Protein AF-E0YTD6-F1 (afdb_monomer)

Structure (mmCIF, N/CA/C/O backbone):
data_AF-E0YTD6-F1
#
_entry.id   AF-E0YTD6-F1
#
loop_
_atom_site.group_PDB
_atom_site.id
_atom_site.type_symbol
_atom_site.label_atom_id
_atom_site.label_alt_id
_atom_site.label_comp_id
_atom_site.label_asym_id
_atom_site.label_entity_id
_atom_site.label_seq_id
_atom_site.pdbx_PDB_ins_code
_atom_site.Cartn_x
_atom_site.Cartn_y
_atom_site.Cartn_z
_atom_site.occupancy
_atom_site.B_iso_or_equiv
_atom_site.auth_seq_id
_atom_site.auth_comp_id
_atom_site.auth_asym_id
_atom_site.auth_atom_id
_atom_site.pdbx_PDB_model_num
ATOM 1 N N . HIS A 1 1 ? 9.928 9.972 -13.194 1.00 96.00 1 HIS A N 1
ATOM 2 C CA . HIS A 1 1 ? 11.045 9.005 -13.254 1.00 96.00 1 HIS A CA 1
ATOM 3 C C . HIS A 1 1 ? 10.583 7.553 -13.222 1.00 96.00 1 HIS A C 1
ATOM 5 O O . HIS A 1 1 ? 11.269 6.735 -13.810 1.00 96.00 1 HIS A O 1
ATOM 11 N N .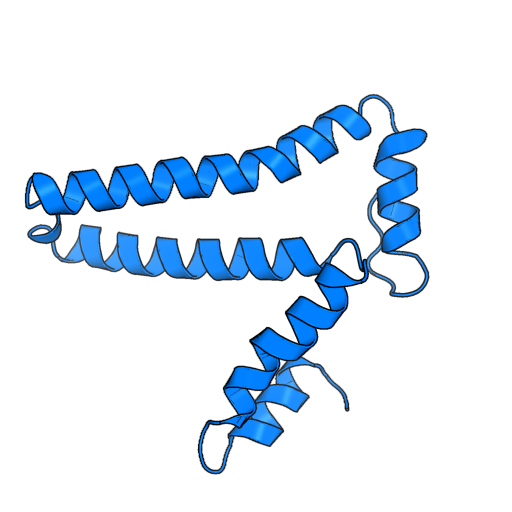 TYR A 1 2 ? 9.470 7.223 -12.555 1.00 98.44 2 TYR A N 1
ATOM 12 C CA . TYR A 1 2 ? 8.840 5.906 -12.689 1.00 98.44 2 TYR A CA 1
ATOM 13 C C . TYR A 1 2 ? 8.044 5.813 -14.000 1.00 98.44 2 TYR A C 1
ATOM 15 O O . TYR A 1 2 ? 7.473 6.824 -14.419 1.00 98.44 2 TYR A O 1
ATOM 23 N N . THR A 1 3 ? 7.981 4.617 -14.589 1.00 98.44 3 THR A N 1
ATOM 24 C CA . THR A 1 3 ? 7.181 4.305 -15.782 1.00 98.44 3 THR A CA 1
ATOM 25 C C . THR A 1 3 ? 6.315 3.073 -15.510 1.00 98.44 3 THR A C 1
ATOM 27 O O . THR A 1 3 ? 6.839 2.019 -15.162 1.00 98.44 3 THR A O 1
ATOM 30 N N . ALA A 1 4 ? 4.997 3.199 -15.687 1.00 98.00 4 ALA A N 1
ATOM 31 C CA . ALA A 1 4 ? 4.013 2.143 -15.429 1.00 98.00 4 ALA A CA 1
ATOM 32 C C . ALA A 1 4 ? 3.805 1.233 -16.656 1.00 98.00 4 ALA A C 1
ATOM 34 O O . ALA A 1 4 ? 2.714 1.156 -17.210 1.00 98.00 4 ALA A O 1
ATOM 35 N N . ASP A 1 5 ? 4.873 0.571 -17.090 1.00 98.25 5 ASP A N 1
ATOM 36 C CA . ASP A 1 5 ? 4.856 -0.436 -18.155 1.00 98.25 5 ASP A CA 1
ATOM 37 C C . ASP A 1 5 ? 5.620 -1.668 -17.666 1.00 98.25 5 ASP A C 1
ATOM 39 O O . ASP A 1 5 ? 6.690 -1.524 -17.078 1.00 98.25 5 ASP A O 1
ATOM 43 N N . THR A 1 6 ? 5.104 -2.878 -17.877 1.00 97.62 6 THR A N 1
ATOM 44 C CA . THR A 1 6 ? 5.696 -4.105 -17.308 1.00 97.62 6 THR A CA 1
ATOM 45 C C . THR A 1 6 ? 7.127 -4.364 -17.787 1.00 97.62 6 THR A C 1
ATOM 47 O O . THR A 1 6 ? 7.924 -4.926 -17.032 1.00 97.62 6 THR A O 1
ATOM 50 N N . SER A 1 7 ? 7.489 -3.911 -18.992 1.00 98.31 7 SER A N 1
ATOM 51 C CA . SER A 1 7 ? 8.846 -4.033 -19.539 1.00 98.31 7 SER A CA 1
ATOM 52 C C . SER A 1 7 ? 9.823 -2.994 -18.971 1.00 98.31 7 SER A C 1
ATOM 54 O O . SER A 1 7 ? 11.038 -3.205 -18.998 1.00 98.31 7 SER A O 1
ATOM 56 N N . MET A 1 8 ? 9.310 -1.889 -18.415 1.00 98.38 8 MET A N 1
ATOM 57 C CA . MET A 1 8 ? 10.112 -0.750 -17.949 1.00 98.38 8 MET A CA 1
ATOM 58 C C . MET A 1 8 ? 9.981 -0.443 -16.452 1.00 98.38 8 MET A C 1
ATOM 60 O O . MET A 1 8 ? 10.798 0.303 -15.917 1.00 98.38 8 MET A O 1
ATOM 64 N N . ALA A 1 9 ? 8.997 -0.988 -15.740 1.00 98.50 9 ALA A N 1
ATOM 65 C CA . ALA A 1 9 ? 8.716 -0.630 -14.351 1.00 98.50 9 ALA A CA 1
ATOM 66 C C . ALA A 1 9 ? 9.932 -0.878 -13.451 1.00 98.50 9 ALA A C 1
ATOM 68 O O . ALA A 1 9 ? 10.416 0.044 -12.786 1.00 98.50 9 ALA A O 1
ATOM 69 N N . PHE A 1 10 ? 10.502 -2.083 -13.516 1.00 98.44 10 PHE A N 1
ATOM 70 C CA . PHE A 1 10 ? 11.681 -2.447 -12.734 1.00 98.44 10 PHE A CA 1
ATOM 71 C C . PHE A 1 10 ? 12.915 -1.604 -13.101 1.00 98.44 10 PHE A C 1
ATOM 73 O O . PHE A 1 10 ? 13.607 -1.084 -12.220 1.00 98.44 10 PHE A O 1
ATOM 80 N N . SER A 1 1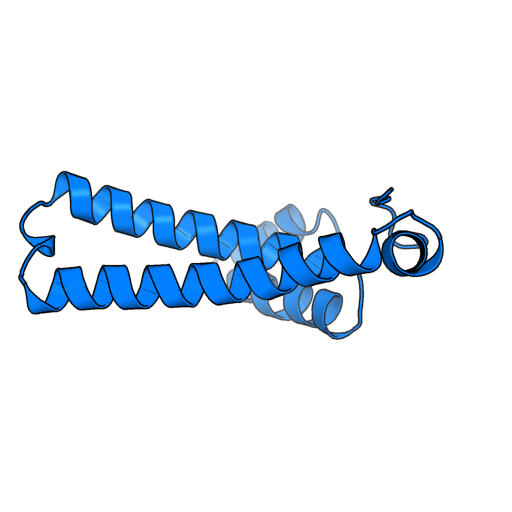1 ? 13.181 -1.417 -14.399 1.00 98.56 11 SER A N 1
ATOM 81 C CA . SER A 1 11 ? 14.331 -0.632 -14.866 1.00 98.56 11 SER A CA 1
ATOM 82 C C . SER A 1 11 ? 14.183 0.859 -14.547 1.00 98.56 11 SER A C 1
ATOM 84 O O . SER A 1 11 ? 15.171 1.496 -14.189 1.00 98.56 11 SER A O 1
ATOM 86 N N . SER A 1 12 ? 12.965 1.406 -14.559 1.00 98.69 12 SER A N 1
ATOM 87 C CA . SER A 1 12 ? 12.693 2.796 -14.174 1.00 98.69 12 SER 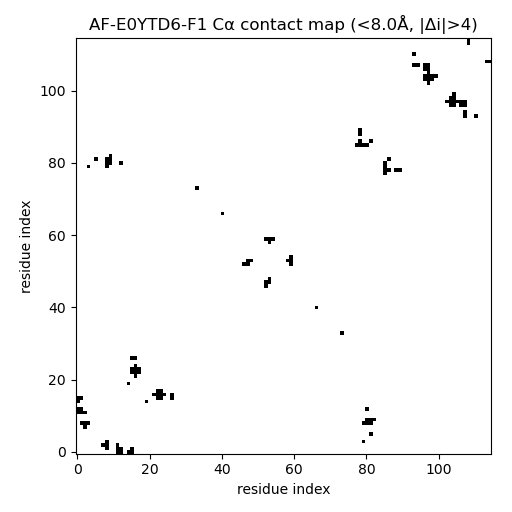A CA 1
ATOM 88 C C . SER A 1 12 ? 12.958 3.050 -12.684 1.00 98.69 12 SER A C 1
ATOM 90 O O . SER A 1 12 ? 13.517 4.088 -12.323 1.00 98.69 12 SER A O 1
ATOM 92 N N . VAL A 1 13 ? 12.662 2.080 -11.805 1.00 98.62 13 VAL A N 1
ATOM 93 C CA . VAL A 1 13 ? 13.039 2.146 -10.381 1.00 98.62 13 VAL A CA 1
ATOM 94 C C . VAL A 1 13 ? 14.555 2.040 -10.203 1.00 98.62 13 VAL A C 1
ATOM 96 O O . VAL A 1 13 ? 15.125 2.751 -9.373 1.00 98.62 13 VAL A O 1
ATOM 99 N N . ALA A 1 14 ? 15.232 1.201 -10.993 1.00 98.50 14 ALA A N 1
ATOM 100 C CA . ALA A 1 14 ? 16.694 1.136 -10.985 1.00 98.50 14 ALA A CA 1
ATOM 101 C C . ALA A 1 14 ? 17.328 2.464 -11.441 1.00 98.50 14 ALA A C 1
ATOM 103 O O . ALA A 1 14 ? 18.252 2.940 -10.783 1.00 98.50 14 ALA A O 1
ATOM 104 N N . HIS A 1 15 ? 16.783 3.090 -12.487 1.00 98.62 15 HIS A N 1
ATOM 105 C CA . HIS A 1 15 ? 17.186 4.412 -12.971 1.00 98.62 15 HIS A CA 1
ATOM 106 C C . HIS A 1 15 ? 16.990 5.498 -11.900 1.00 98.62 15 HIS A C 1
ATOM 108 O O . HIS A 1 15 ? 17.897 6.292 -11.664 1.00 98.62 15 HIS A O 1
ATOM 114 N N . ILE A 1 16 ? 15.863 5.499 -11.167 1.00 98.75 16 ILE A N 1
ATOM 115 C CA . ILE A 1 16 ? 15.672 6.401 -10.012 1.00 98.75 16 ILE A CA 1
ATOM 116 C C . ILE A 1 16 ? 16.820 6.252 -9.010 1.00 98.75 16 ILE A C 1
ATOM 118 O O . ILE A 1 16 ? 17.363 7.244 -8.540 1.00 98.75 16 ILE A O 1
ATOM 122 N N . CYS A 1 17 ? 17.196 5.025 -8.664 1.00 98.62 17 CYS A N 1
ATOM 123 C CA . CYS A 1 17 ? 18.228 4.804 -7.656 1.00 98.62 17 CYS A CA 1
ATOM 124 C C . CYS A 1 17 ? 19.647 5.124 -8.147 1.00 98.62 17 CYS A C 1
ATOM 126 O O . CYS A 1 17 ? 20.495 5.447 -7.320 1.00 98.62 17 CYS A O 1
ATOM 128 N N . ARG A 1 18 ? 19.930 4.986 -9.445 1.00 98.50 18 ARG A N 1
ATOM 129 C CA . ARG A 1 18 ? 21.300 5.045 -9.982 1.00 98.50 18 ARG A CA 1
ATOM 130 C C . ARG A 1 18 ? 21.638 6.368 -10.654 1.00 98.50 18 ARG A C 1
ATOM 132 O O . ARG A 1 18 ? 22.740 6.866 -10.457 1.00 98.50 18 ARG A O 1
ATOM 139 N N . ASP A 1 19 ? 20.686 6.938 -11.384 1.00 98.31 19 ASP A N 1
ATOM 140 C CA . ASP A 1 19 ? 20.965 8.003 -12.353 1.00 98.31 19 ASP A CA 1
ATOM 141 C C . ASP A 1 19 ? 20.252 9.320 -12.008 1.00 98.31 19 ASP A C 1
ATOM 143 O O . ASP A 1 19 ? 20.594 10.381 -12.527 1.00 98.31 19 ASP A O 1
ATOM 147 N N . VAL A 1 20 ? 19.270 9.288 -11.100 1.00 98.56 20 VAL A N 1
ATOM 148 C CA . VAL A 1 20 ? 18.586 10.493 -10.613 1.00 98.56 20 VAL A CA 1
ATOM 149 C C . VAL A 1 20 ? 19.303 11.039 -9.381 1.00 98.56 20 VAL A C 1
ATOM 151 O O . VAL A 1 20 ? 19.514 10.327 -8.397 1.00 98.56 20 VAL A O 1
ATOM 154 N N . ASN A 1 21 ? 19.615 12.337 -9.395 1.00 98.56 21 ASN A N 1
ATOM 155 C CA . ASN A 1 21 ? 20.225 13.038 -8.263 1.00 98.56 21 ASN A CA 1
ATOM 156 C C . ASN A 1 21 ? 19.419 12.816 -6.972 1.00 98.56 21 ASN A C 1
ATOM 158 O O . ASN A 1 21 ? 18.234 13.143 -6.908 1.00 98.56 21 ASN A O 1
ATOM 162 N N . ASN A 1 22 ? 20.063 12.264 -5.937 1.00 98.50 22 ASN A N 1
ATOM 163 C CA . ASN A 1 22 ? 19.441 11.871 -4.661 1.00 98.50 22 ASN A CA 1
ATOM 164 C C . ASN A 1 22 ? 18.265 10.878 -4.780 1.00 98.50 22 ASN A C 1
ATOM 166 O O . ASN A 1 22 ? 17.535 10.664 -3.809 1.00 98.50 22 ASN A O 1
ATOM 170 N N . GLY A 1 23 ? 18.074 10.235 -5.932 1.00 98.75 23 GLY A N 1
ATOM 171 C CA . GLY A 1 23 ? 16.946 9.336 -6.149 1.00 98.75 23 GLY A CA 1
ATOM 172 C C . GLY A 1 23 ? 17.015 8.075 -5.285 1.00 98.75 23 GLY A C 1
ATOM 173 O O . GLY A 1 23 ? 15.986 7.637 -4.771 1.00 98.75 23 GLY A O 1
ATOM 174 N N . TRP A 1 24 ? 18.217 7.553 -5.001 1.00 98.44 24 TRP A N 1
ATOM 175 C CA . TRP A 1 24 ? 18.402 6.468 -4.026 1.00 98.44 24 TRP A CA 1
ATOM 176 C C . TRP A 1 24 ? 17.910 6.861 -2.628 1.00 98.44 24 TRP A C 1
ATOM 178 O O . TRP A 1 24 ? 17.262 6.057 -1.957 1.00 98.44 24 TRP A O 1
ATOM 188 N N . LEU A 1 25 ? 18.194 8.090 -2.188 1.00 98.62 25 LEU A N 1
ATOM 189 C CA . LEU A 1 25 ? 17.812 8.574 -0.867 1.00 98.62 25 LEU A CA 1
ATOM 190 C C . LEU A 1 25 ? 16.292 8.689 -0.788 1.00 98.62 25 LEU A C 1
ATOM 192 O O . LEU A 1 25 ? 15.686 8.126 0.121 1.00 98.62 25 LEU A O 1
ATOM 196 N N . LEU A 1 26 ? 15.670 9.333 -1.780 1.00 98.69 26 LEU A N 1
ATOM 197 C CA . LEU A 1 26 ? 14.214 9.472 -1.850 1.00 98.69 26 LEU A CA 1
ATOM 198 C C . LEU A 1 26 ? 13.508 8.114 -1.918 1.00 98.69 26 LEU A C 1
ATOM 200 O O . LEU A 1 26 ? 12.535 7.894 -1.197 1.00 98.69 26 LEU A O 1
ATOM 204 N N . ARG A 1 27 ? 14.017 7.173 -2.722 1.00 98.50 27 ARG A N 1
ATOM 205 C CA . ARG A 1 27 ? 13.449 5.822 -2.824 1.00 98.50 27 ARG A CA 1
ATOM 206 C C . ARG A 1 27 ? 13.540 5.074 -1.497 1.00 98.50 27 ARG A C 1
ATOM 208 O O . ARG A 1 27 ? 12.570 4.431 -1.098 1.00 98.50 27 ARG A O 1
ATOM 215 N N . ASN A 1 28 ? 14.681 5.136 -0.810 1.00 98.56 28 ASN A N 1
ATOM 216 C CA . ASN A 1 28 ? 14.845 4.468 0.483 1.00 98.56 28 ASN A CA 1
ATOM 217 C C . ASN A 1 28 ? 14.014 5.134 1.583 1.00 98.56 28 ASN A C 1
ATOM 219 O O . ASN A 1 28 ? 13.421 4.419 2.389 1.00 98.56 28 ASN A O 1
ATOM 223 N N . LEU A 1 29 ? 13.915 6.465 1.598 1.00 98.75 29 LEU A N 1
ATOM 224 C CA . LEU A 1 29 ? 13.033 7.189 2.514 1.00 98.75 29 LEU A CA 1
ATOM 225 C C . LEU A 1 29 ? 11.569 6.809 2.294 1.00 98.75 29 LEU A C 1
ATOM 227 O O . LEU A 1 29 ? 10.874 6.529 3.261 1.00 98.75 29 LEU A O 1
ATOM 231 N N . HIS A 1 30 ? 11.108 6.734 1.045 1.00 98.69 30 HIS A N 1
ATOM 232 C CA . HIS A 1 30 ? 9.736 6.336 0.737 1.00 98.69 30 HIS A CA 1
ATOM 233 C C . HIS A 1 30 ? 9.448 4.890 1.177 1.00 98.69 30 HIS A C 1
ATOM 235 O O . HIS A 1 30 ? 8.460 4.635 1.863 1.00 98.69 30 HIS A O 1
ATOM 241 N N . ALA A 1 31 ? 10.345 3.951 0.850 1.00 98.31 31 ALA A N 1
ATOM 242 C CA . ALA A 1 31 ? 10.181 2.541 1.204 1.00 98.31 31 ALA A CA 1
ATOM 243 C C . ALA A 1 31 ? 10.207 2.303 2.726 1.00 98.31 31 ALA A C 1
ATOM 245 O O . ALA A 1 31 ? 9.323 1.640 3.262 1.00 98.31 31 ALA A O 1
ATOM 246 N N . ASN A 1 32 ? 11.184 2.869 3.443 1.00 98.62 32 ASN A N 1
ATOM 247 C CA . ASN A 1 32 ? 11.252 2.738 4.904 1.00 98.62 32 ASN A CA 1
ATOM 248 C C . ASN A 1 32 ? 10.173 3.572 5.608 1.00 98.62 32 ASN A C 1
ATOM 250 O O . ASN A 1 32 ? 9.679 3.179 6.664 1.00 98.62 32 ASN A O 1
ATOM 254 N N . GLY A 1 33 ? 9.772 4.695 5.008 1.00 98.75 33 GLY A N 1
ATOM 255 C CA . GLY A 1 33 ? 8.685 5.543 5.482 1.00 98.75 33 GLY A CA 1
ATOM 256 C C . GLY A 1 33 ? 7.355 4.798 5.536 1.00 98.75 33 GLY A C 1
ATOM 257 O O . GLY A 1 33 ? 6.624 4.962 6.507 1.00 98.75 33 GLY A O 1
ATOM 258 N N . ALA A 1 34 ? 7.077 3.913 4.572 1.00 98.44 34 ALA A N 1
ATOM 259 C CA . ALA A 1 34 ? 5.897 3.050 4.615 1.00 98.44 34 ALA A CA 1
ATOM 260 C C . ALA A 1 34 ? 5.901 2.128 5.852 1.00 98.44 34 ALA A C 1
ATOM 262 O O . ALA A 1 34 ? 4.911 2.073 6.579 1.00 98.44 34 ALA A O 1
ATOM 263 N N . SER A 1 35 ? 7.023 1.466 6.157 1.00 98.19 35 SER A N 1
ATOM 264 C CA . SER A 1 35 ? 7.149 0.635 7.367 1.00 98.19 35 SER A CA 1
ATOM 265 C C . SER A 1 35 ? 7.000 1.456 8.650 1.00 98.19 35 SER A C 1
ATOM 267 O O . SER A 1 35 ? 6.288 1.051 9.569 1.00 98.19 35 SER A O 1
ATOM 269 N N . PHE A 1 36 ? 7.629 2.634 8.707 1.00 98.62 36 PHE A N 1
ATOM 270 C CA . PHE A 1 36 ? 7.491 3.548 9.841 1.00 98.62 36 PHE A CA 1
ATOM 271 C C . PHE A 1 36 ? 6.037 3.999 10.037 1.00 98.62 36 PHE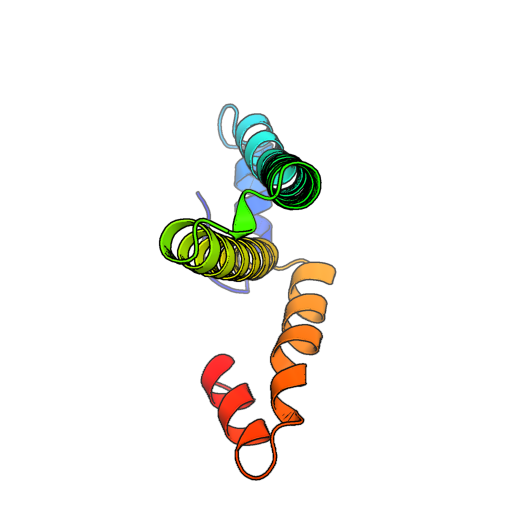 A C 1
ATOM 273 O O . PHE A 1 36 ? 5.554 4.054 11.167 1.00 98.62 36 PHE A O 1
ATOM 280 N N . PHE A 1 37 ? 5.306 4.232 8.947 1.00 98.44 37 PHE A N 1
ATOM 281 C CA . PHE A 1 37 ? 3.890 4.582 8.989 1.00 98.44 37 PHE A CA 1
ATOM 282 C C . PHE A 1 37 ? 3.048 3.495 9.675 1.00 98.44 37 PHE A C 1
ATOM 284 O O . PHE A 1 37 ? 2.226 3.807 10.538 1.00 98.44 37 PHE A O 1
ATOM 291 N N . PHE A 1 38 ? 3.293 2.215 9.368 1.00 98.62 38 PHE A N 1
ATOM 292 C CA . PHE A 1 38 ? 2.622 1.102 10.052 1.00 98.62 38 PHE A CA 1
ATOM 293 C C . PHE A 1 38 ? 3.008 0.990 11.526 1.00 98.62 38 PHE A C 1
ATOM 295 O O . PHE A 1 38 ? 2.131 0.749 12.354 1.00 98.62 38 PHE A O 1
ATOM 302 N N . ILE A 1 39 ? 4.276 1.225 11.883 1.00 98.75 39 ILE A N 1
ATOM 303 C CA . ILE A 1 39 ? 4.693 1.289 13.294 1.00 98.75 39 ILE A CA 1
ATOM 304 C C . ILE A 1 39 ? 3.878 2.361 14.031 1.00 98.75 39 ILE A C 1
ATOM 306 O O . ILE A 1 39 ? 3.295 2.083 15.081 1.00 98.75 39 ILE A O 1
ATOM 310 N N . CYS A 1 40 ? 3.777 3.566 13.465 1.00 98.88 40 CYS A N 1
ATOM 311 C CA . CYS A 1 40 ? 2.982 4.648 14.041 1.00 98.88 40 CYS A CA 1
ATOM 312 C C . CYS A 1 40 ? 1.501 4.277 14.170 1.00 98.88 40 CYS A C 1
ATOM 314 O O . CYS A 1 40 ? 0.911 4.521 15.222 1.00 98.88 40 CYS A O 1
ATOM 316 N N . ILE A 1 41 ? 0.905 3.669 13.141 1.00 98.69 41 ILE A N 1
ATOM 317 C CA . ILE A 1 41 ? -0.494 3.230 13.173 1.00 98.69 41 ILE A CA 1
ATOM 318 C C . ILE A 1 41 ? -0.727 2.187 14.264 1.00 98.69 41 ILE A C 1
ATOM 320 O O . ILE A 1 41 ? -1.671 2.327 15.040 1.00 98.69 41 ILE A O 1
ATOM 324 N N . TYR A 1 42 ? 0.116 1.161 14.368 1.00 98.75 42 TYR A N 1
ATOM 325 C CA . TYR A 1 42 ? -0.086 0.107 15.361 1.00 98.75 42 TYR A CA 1
ATOM 326 C C . TYR A 1 42 ? 0.064 0.635 16.787 1.00 98.75 42 TYR A C 1
ATOM 328 O O . TYR A 1 42 ? -0.755 0.307 17.648 1.00 98.75 42 TYR A O 1
ATOM 336 N N . LEU A 1 43 ? 1.030 1.526 17.029 1.00 98.81 43 LEU A N 1
ATOM 337 C CA . LEU A 1 43 ? 1.142 2.232 18.308 1.00 98.81 43 LEU A CA 1
ATOM 338 C C . LEU A 1 43 ? -0.075 3.132 18.571 1.00 98.81 43 LEU A C 1
ATOM 340 O O . LEU A 1 43 ? -0.584 3.165 19.692 1.00 98.81 43 LEU A O 1
ATOM 344 N N . HIS A 1 44 ? -0.578 3.830 17.552 1.00 98.75 44 HIS A N 1
ATOM 345 C CA . HIS A 1 44 ? -1.757 4.688 17.663 1.00 98.75 44 HIS A CA 1
ATOM 346 C C . HIS A 1 44 ? -3.019 3.893 18.036 1.00 98.75 44 HIS A C 1
ATOM 348 O O . HIS A 1 44 ? -3.743 4.288 18.954 1.00 98.75 44 HIS A O 1
ATOM 354 N N . ILE A 1 45 ? -3.250 2.754 17.376 1.00 98.81 45 ILE A N 1
ATOM 355 C CA . ILE A 1 45 ? -4.357 1.833 17.670 1.00 98.81 45 ILE A CA 1
ATOM 356 C C . ILE A 1 45 ? -4.188 1.240 19.073 1.00 98.81 45 ILE A C 1
ATOM 358 O O . ILE A 1 45 ? -5.131 1.268 19.864 1.00 98.81 45 ILE A O 1
ATOM 362 N N . GLY A 1 46 ? -2.984 0.766 19.417 1.00 98.75 46 GLY A N 1
ATOM 363 C CA . GLY A 1 46 ? -2.665 0.218 20.738 1.00 98.75 46 GLY A CA 1
ATOM 364 C C . GLY A 1 46 ? -2.945 1.210 21.867 1.00 98.75 46 GLY A C 1
ATOM 365 O O . GLY A 1 46 ? -3.631 0.871 22.832 1.00 98.75 46 GLY A O 1
ATOM 366 N N . ARG A 1 47 ? -2.518 2.469 21.705 1.00 98.81 47 ARG A N 1
ATOM 367 C CA . ARG A 1 47 ? -2.859 3.569 22.619 1.00 98.81 47 ARG A CA 1
ATOM 368 C C . ARG A 1 47 ? -4.373 3.742 22.728 1.00 98.81 47 ARG A C 1
ATOM 370 O O . ARG A 1 47 ? -4.890 3.883 23.833 1.00 98.81 47 ARG A O 1
ATOM 377 N N . GLY A 1 48 ? -5.080 3.742 21.598 1.00 98.69 48 GLY A N 1
ATOM 378 C CA . GLY A 1 48 ? -6.533 3.899 21.568 1.00 98.69 48 GLY A CA 1
ATOM 379 C C . GLY A 1 48 ? -7.281 2.780 22.299 1.00 98.69 48 GLY A C 1
ATOM 380 O O . GLY A 1 48 ? -8.274 3.053 22.970 1.00 98.69 48 GLY A O 1
ATOM 381 N N . MET A 1 49 ? -6.780 1.545 22.236 1.00 98.56 49 MET A N 1
ATOM 382 C CA . MET A 1 49 ? -7.319 0.417 23.003 1.00 98.56 49 MET A CA 1
ATOM 383 C C . MET A 1 49 ? -7.008 0.541 24.495 1.00 98.56 49 MET A C 1
ATOM 385 O O . MET A 1 49 ? -7.919 0.435 25.313 1.00 98.56 49 MET A O 1
ATOM 389 N N . TYR A 1 50 ? -5.749 0.823 24.846 1.00 98.75 50 TYR A N 1
ATOM 390 C CA . TYR A 1 50 ? -5.296 0.895 26.237 1.00 98.75 50 TYR A CA 1
ATOM 391 C C . TYR A 1 50 ? -6.030 1.973 27.049 1.00 98.75 50 TYR A C 1
ATOM 393 O O . TYR A 1 50 ? -6.422 1.730 28.186 1.00 98.75 50 TYR A O 1
ATOM 401 N N . TYR A 1 51 ? -6.270 3.148 26.458 1.00 98.69 51 TYR A N 1
ATOM 402 C CA . TYR A 1 51 ? -6.954 4.265 27.124 1.00 98.69 51 TYR A CA 1
ATOM 403 C C . TYR A 1 51 ? -8.460 4.349 26.825 1.00 98.69 51 TYR A C 1
ATOM 405 O O . TYR A 1 51 ? -9.082 5.368 27.118 1.00 98.69 51 TYR A O 1
ATOM 413 N N . GLY A 1 52 ? -9.063 3.329 26.204 1.00 98.31 52 GLY A N 1
ATOM 414 C CA . GLY A 1 52 ? -10.503 3.332 25.917 1.00 98.31 52 GLY A CA 1
ATOM 415 C C . GLY A 1 52 ? -10.956 4.387 24.898 1.00 98.31 52 GLY A C 1
ATOM 416 O O . GLY A 1 52 ? -12.137 4.719 24.833 1.00 98.31 52 GLY A O 1
ATOM 417 N N . SER A 1 53 ? -10.053 4.924 24.071 1.00 98.50 53 SER A N 1
ATOM 418 C CA . SER A 1 53 ? -10.387 5.953 23.073 1.00 98.50 53 SER A CA 1
ATOM 419 C C . SER A 1 53 ? -11.333 5.446 21.975 1.00 98.50 53 SER A C 1
ATOM 421 O O . SER A 1 53 ? -11.983 6.255 21.320 1.00 98.50 53 SER A O 1
ATOM 423 N N . TYR A 1 54 ? -11.483 4.126 21.810 1.00 98.06 54 TYR A N 1
ATOM 424 C CA . TYR A 1 54 ? -12.494 3.511 20.933 1.00 98.06 54 TYR A CA 1
ATOM 425 C C . TYR A 1 54 ? -13.950 3.788 21.361 1.00 98.06 54 TYR A C 1
ATOM 427 O O . TYR A 1 54 ? -14.893 3.425 20.648 1.00 98.06 54 TYR A O 1
ATOM 435 N N . LEU A 1 55 ? -14.165 4.396 22.533 1.00 98.12 55 LEU A N 1
ATOM 436 C CA . LEU A 1 55 ? -15.474 4.897 22.954 1.00 98.12 55 LEU A CA 1
ATOM 437 C C . LEU A 1 55 ? -15.912 6.127 22.142 1.00 98.12 55 LEU A C 1
ATOM 439 O O . LEU A 1 55 ? -17.113 6.331 21.973 1.00 98.12 55 LEU A O 1
ATOM 443 N N . PHE A 1 56 ? -14.977 6.887 21.559 1.00 98.38 56 PHE A N 1
ATOM 444 C CA . PHE A 1 56 ? -15.281 7.931 20.576 1.00 98.38 56 PHE A CA 1
ATOM 445 C C . PHE A 1 56 ? -15.606 7.293 19.220 1.00 98.38 56 PHE A C 1
ATOM 447 O O . PHE A 1 56 ? -14.757 7.226 18.333 1.00 98.38 56 PHE A O 1
ATOM 454 N N . LYS A 1 57 ? -16.833 6.775 19.085 1.00 98.19 57 LYS A N 1
ATOM 455 C CA . LYS A 1 57 ? -17.241 5.880 17.988 1.00 98.19 57 LYS A CA 1
ATOM 456 C C . LYS A 1 57 ? -16.988 6.439 16.595 1.00 98.19 57 LYS A C 1
ATOM 458 O O . LYS A 1 57 ? -16.387 5.739 15.790 1.00 98.19 57 LYS A O 1
ATOM 463 N N . GLU A 1 58 ? -17.366 7.685 16.332 1.00 98.56 58 GLU A N 1
ATOM 464 C CA . GLU A 1 58 ? -17.152 8.296 15.014 1.00 98.56 58 GLU A CA 1
ATOM 465 C C . GLU A 1 58 ? -15.660 8.382 14.670 1.00 98.56 58 GLU A C 1
ATOM 467 O O . GLU A 1 58 ? -15.223 7.886 13.633 1.00 98.56 58 GLU A O 1
ATOM 472 N N . THR A 1 59 ? -14.846 8.912 15.588 1.00 98.56 59 THR A N 1
ATOM 473 C CA . THR A 1 59 ? -13.389 9.004 15.417 1.00 98.56 59 THR A CA 1
ATOM 474 C C . THR A 1 59 ? -12.749 7.628 15.252 1.00 98.56 59 THR A C 1
ATOM 476 O O . THR A 1 59 ? -11.866 7.450 14.415 1.00 98.56 59 THR A O 1
ATOM 479 N N . TRP A 1 60 ? -13.197 6.640 16.028 1.00 98.75 60 TRP A N 1
ATOM 480 C CA . TRP A 1 60 ? -12.692 5.274 15.948 1.00 98.75 60 TRP A CA 1
ATOM 481 C C . TRP A 1 60 ? -13.035 4.616 14.611 1.00 98.75 60 TRP A C 1
ATOM 483 O O . TRP A 1 60 ? -12.153 4.049 13.972 1.00 98.75 60 TRP A O 1
ATOM 493 N N . ASN A 1 61 ? -14.282 4.737 14.151 1.00 98.62 61 ASN A N 1
ATOM 494 C CA . ASN A 1 61 ? -14.728 4.179 12.875 1.00 98.62 61 ASN A CA 1
ATOM 495 C C . ASN A 1 61 ? -13.991 4.825 11.693 1.00 98.62 61 ASN A C 1
ATOM 497 O O . ASN A 1 61 ? -13.536 4.111 10.798 1.00 98.62 61 ASN A O 1
ATOM 501 N N . ILE A 1 62 ? -13.779 6.147 11.721 1.00 98.81 62 ILE A N 1
ATOM 502 C CA . ILE A 1 62 ? -12.921 6.833 10.741 1.00 98.81 62 ILE A CA 1
ATOM 503 C C . ILE A 1 62 ? -11.488 6.288 10.812 1.00 98.81 62 ILE A C 1
ATOM 505 O O . ILE A 1 62 ? -10.889 6.009 9.777 1.00 98.81 62 ILE A O 1
ATOM 509 N N . GLY A 1 63 ? -10.947 6.071 12.013 1.00 98.69 63 GLY A N 1
ATOM 510 C CA . GLY A 1 63 ? -9.629 5.460 12.208 1.00 98.69 63 GLY A CA 1
ATOM 511 C C . GLY A 1 63 ? -9.507 4.059 11.598 1.00 98.69 63 GLY A C 1
ATOM 512 O O . GLY A 1 63 ? -8.496 3.751 10.967 1.00 98.69 63 GLY A O 1
ATOM 513 N N . VAL A 1 64 ? -10.546 3.228 11.716 1.00 98.75 64 VAL A N 1
ATOM 514 C CA . VAL A 1 64 ? -10.604 1.898 11.083 1.00 98.75 64 VAL A CA 1
ATOM 515 C C . VAL A 1 64 ? -10.628 2.013 9.555 1.00 98.75 64 VAL A C 1
ATOM 517 O O . VAL A 1 64 ? -9.904 1.287 8.877 1.00 98.75 64 VAL A O 1
ATOM 520 N N . ILE A 1 65 ? -11.396 2.954 8.996 1.00 98.75 65 ILE A N 1
ATOM 521 C CA . ILE A 1 65 ? -11.397 3.213 7.546 1.00 98.75 65 ILE A CA 1
ATOM 522 C C . ILE A 1 65 ? -10.006 3.669 7.080 1.00 98.75 65 ILE A C 1
ATOM 524 O O . ILE A 1 65 ? -9.490 3.151 6.090 1.00 98.75 65 ILE A O 1
ATOM 528 N N . LEU A 1 66 ? -9.364 4.587 7.812 1.00 98.75 66 LEU A N 1
ATOM 529 C CA . LEU A 1 66 ? -8.007 5.051 7.510 1.00 98.75 66 LEU A CA 1
ATOM 530 C C . LEU A 1 66 ? -6.990 3.903 7.528 1.00 98.75 66 LEU A C 1
ATOM 532 O O . LEU A 1 66 ? -6.134 3.847 6.647 1.00 98.75 66 LEU A O 1
ATOM 536 N N . LEU A 1 67 ? -7.104 2.965 8.474 1.00 98.69 67 LEU A N 1
ATOM 537 C CA . LEU A 1 67 ? -6.264 1.767 8.506 1.00 98.69 67 LEU A CA 1
ATOM 538 C C . LEU A 1 67 ? -6.395 0.960 7.204 1.00 98.69 67 LEU A C 1
ATOM 540 O O . LEU A 1 67 ? -5.381 0.663 6.572 1.00 98.69 67 LEU A O 1
ATOM 544 N N . PHE A 1 68 ? -7.621 0.648 6.773 1.00 98.62 68 PHE A N 1
ATOM 545 C CA . PHE A 1 68 ? -7.840 -0.120 5.541 1.00 98.62 68 PHE A CA 1
ATOM 546 C C . PHE A 1 68 ? -7.356 0.620 4.288 1.00 98.62 68 PHE A C 1
ATOM 548 O O . PHE A 1 68 ? -6.748 0.002 3.412 1.00 98.62 68 PHE A O 1
ATOM 555 N N . LEU A 1 69 ? -7.550 1.940 4.214 1.00 98.69 69 LEU A N 1
ATOM 556 C CA . LEU A 1 69 ? -7.046 2.752 3.101 1.00 98.69 69 LEU A CA 1
ATOM 557 C C . LEU A 1 69 ? -5.515 2.744 3.030 1.00 98.69 69 LEU A C 1
ATOM 559 O O . LEU A 1 69 ? -4.947 2.633 1.941 1.00 98.69 69 LEU A O 1
ATOM 563 N N . VAL A 1 70 ? -4.832 2.813 4.174 1.00 98.62 70 VAL A N 1
ATOM 564 C CA . VAL A 1 70 ? -3.364 2.747 4.233 1.00 98.62 70 VAL A CA 1
ATOM 565 C C . VAL A 1 70 ? -2.862 1.355 3.853 1.00 98.62 70 VAL A C 1
ATOM 567 O O . VAL A 1 70 ? -1.895 1.251 3.099 1.00 98.62 70 VAL A O 1
ATOM 570 N N . MET A 1 71 ? -3.538 0.289 4.297 1.00 98.56 71 MET A N 1
ATOM 571 C CA . MET A 1 71 ? -3.231 -1.086 3.881 1.00 98.56 71 MET A CA 1
ATOM 572 C C . MET A 1 71 ? -3.352 -1.263 2.365 1.00 98.56 71 MET A C 1
ATOM 574 O O . MET A 1 71 ? -2.419 -1.766 1.740 1.00 98.56 71 MET A O 1
ATOM 578 N N . ALA A 1 72 ? -4.449 -0.794 1.765 1.00 98.06 72 ALA A N 1
ATOM 579 C CA . ALA A 1 72 ? -4.640 -0.834 0.316 1.00 98.06 72 ALA A 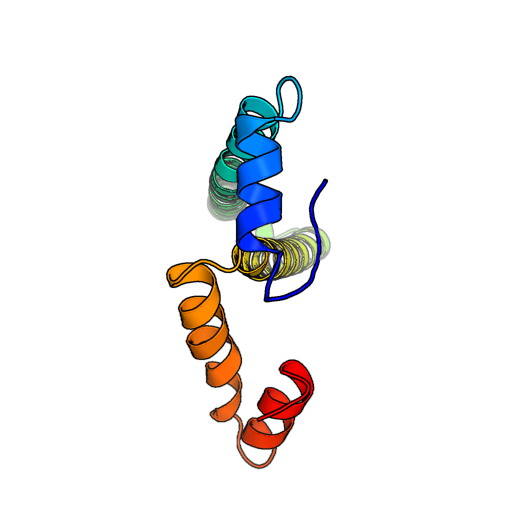CA 1
ATOM 580 C C . ALA A 1 72 ? -3.565 -0.016 -0.423 1.00 98.06 72 ALA A C 1
ATOM 582 O O 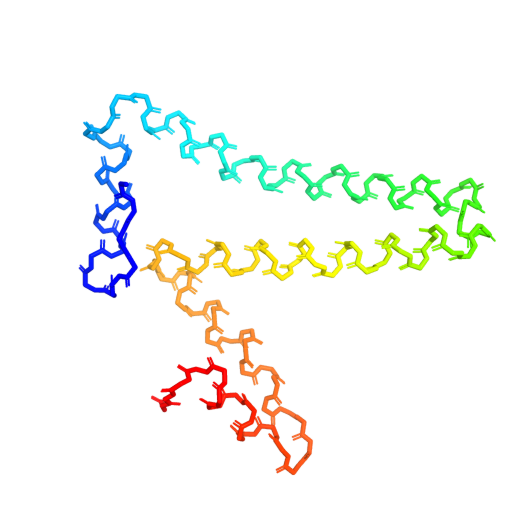. ALA A 1 72 ? -2.967 -0.500 -1.383 1.00 98.06 72 ALA A O 1
ATOM 583 N N . THR A 1 73 ? -3.261 1.192 0.063 1.00 98.56 73 THR A N 1
ATOM 584 C CA . THR A 1 73 ? -2.245 2.080 -0.530 1.00 98.56 73 THR A CA 1
ATOM 585 C C . THR A 1 73 ? -0.855 1.444 -0.506 1.00 98.56 73 THR A C 1
ATOM 587 O O . THR A 1 73 ? -0.161 1.427 -1.521 1.00 98.56 73 THR A O 1
ATOM 590 N N . ALA A 1 74 ? -0.448 0.886 0.636 1.00 98.31 74 ALA A N 1
ATOM 591 C CA . ALA A 1 74 ? 0.849 0.235 0.784 1.00 98.31 74 ALA A CA 1
ATOM 592 C C . ALA A 1 74 ? 0.955 -1.034 -0.068 1.00 98.31 74 ALA A C 1
ATOM 594 O O . ALA A 1 74 ? 1.995 -1.271 -0.684 1.00 98.31 74 ALA A O 1
ATOM 595 N N . PHE A 1 75 ? -0.124 -1.818 -0.141 1.00 98.38 75 PHE A N 1
ATOM 596 C CA . PHE A 1 75 ? -0.187 -3.003 -0.989 1.00 98.38 75 PHE A CA 1
ATOM 597 C C . PHE A 1 75 ? 0.010 -2.641 -2.465 1.00 98.38 75 PHE A C 1
ATOM 599 O O . PHE A 1 75 ? 0.951 -3.136 -3.081 1.00 98.38 75 PHE A O 1
ATOM 606 N N . VAL A 1 76 ? -0.796 -1.725 -3.015 1.00 97.94 76 VAL A N 1
ATOM 607 C CA . VAL A 1 76 ? -0.670 -1.313 -4.425 1.00 97.94 76 VAL A CA 1
ATOM 608 C C . VAL A 1 76 ? 0.693 -0.663 -4.689 1.00 97.94 76 VAL A C 1
ATOM 610 O O . VAL A 1 76 ? 1.322 -0.946 -5.708 1.00 97.94 76 VAL A O 1
ATOM 613 N N . GLY A 1 77 ? 1.213 0.131 -3.747 1.00 98.31 77 GLY A N 1
ATOM 614 C CA . GLY A 1 77 ? 2.557 0.709 -3.831 1.00 98.31 77 GLY A CA 1
ATOM 615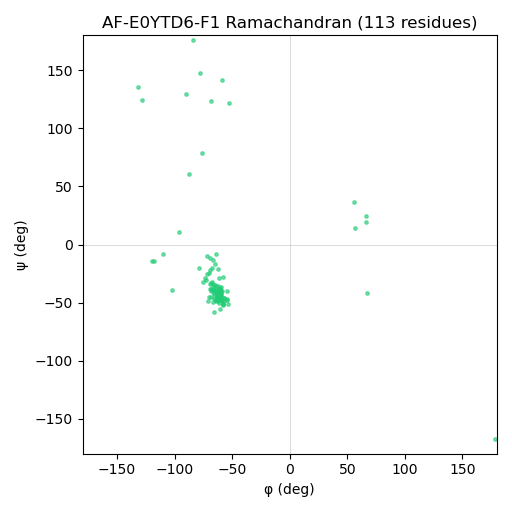 C C . GLY A 1 77 ? 3.672 -0.342 -3.917 1.00 98.31 77 GLY A C 1
ATOM 616 O O . GLY A 1 77 ? 4.634 -0.158 -4.664 1.00 98.31 77 GLY A O 1
ATOM 617 N N . TYR A 1 78 ? 3.532 -1.469 -3.212 1.00 98.38 78 TYR A N 1
ATOM 618 C CA . TYR A 1 78 ? 4.493 -2.576 -3.246 1.00 98.38 78 TYR A CA 1
ATOM 619 C C . TYR A 1 78 ? 4.505 -3.334 -4.583 1.00 98.38 78 TYR A C 1
ATOM 621 O O . TYR A 1 78 ? 5.512 -3.962 -4.924 1.00 98.38 78 TYR A O 1
ATOM 629 N N . VAL A 1 79 ? 3.425 -3.253 -5.365 1.00 98.50 79 VAL A N 1
ATOM 630 C CA . VAL A 1 79 ? 3.336 -3.874 -6.696 1.00 98.50 79 VAL A CA 1
ATOM 631 C C . VAL A 1 79 ? 4.141 -3.089 -7.742 1.00 98.50 79 VAL A C 1
ATOM 633 O O . VAL A 1 79 ? 4.738 -3.687 -8.638 1.00 98.50 79 VAL A O 1
ATOM 636 N N . LEU A 1 80 ? 4.242 -1.763 -7.594 1.00 98.50 80 LEU A N 1
ATOM 637 C CA . LEU A 1 80 ? 4.825 -0.857 -8.596 1.00 98.50 80 LEU A CA 1
ATOM 638 C C . LEU A 1 80 ? 6.257 -1.198 -9.060 1.00 98.50 80 LEU A C 1
ATOM 640 O O . LEU A 1 80 ? 6.518 -1.069 -10.258 1.00 98.50 80 LEU A O 1
ATOM 644 N N . PRO A 1 81 ? 7.207 -1.633 -8.201 1.00 98.25 81 PRO A N 1
ATOM 645 C CA . PRO A 1 81 ? 8.565 -1.953 -8.645 1.00 98.25 81 PRO A CA 1
ATOM 646 C C . PRO A 1 81 ? 8.661 -3.169 -9.570 1.00 98.25 81 PRO A C 1
ATOM 648 O O . PRO A 1 81 ? 9.714 -3.372 -10.168 1.00 98.25 81 PRO A O 1
ATOM 651 N N . TRP A 1 82 ? 7.597 -3.974 -9.668 1.00 98.44 82 TRP A N 1
ATOM 652 C CA . TRP A 1 82 ? 7.503 -5.127 -10.565 1.00 98.44 82 TRP A CA 1
ATOM 653 C C . TRP A 1 82 ? 8.630 -6.166 -10.390 1.00 98.44 82 TRP A C 1
ATOM 655 O O . TRP A 1 82 ? 9.125 -6.756 -11.346 1.00 98.44 82 TRP A O 1
ATOM 665 N N . GLY A 1 83 ? 9.071 -6.381 -9.144 1.00 97.81 83 GLY A N 1
ATOM 666 C CA . GLY A 1 83 ? 9.979 -7.476 -8.784 1.00 97.81 83 GLY A CA 1
ATOM 667 C C . GLY A 1 83 ? 9.240 -8.797 -8.529 1.00 97.81 83 GLY A C 1
ATOM 668 O O . GLY A 1 83 ? 8.014 -8.833 -8.488 1.00 97.81 83 GLY A O 1
ATOM 669 N N . GLN A 1 84 ? 9.983 -9.881 -8.267 1.00 98.06 84 GLN A N 1
ATOM 670 C CA . GLN A 1 84 ? 9.402 -11.210 -7.993 1.00 98.06 84 GLN A CA 1
ATOM 671 C C . GLN A 1 84 ? 8.361 -11.178 -6.863 1.00 98.06 84 GLN A C 1
ATOM 673 O O . GLN A 1 84 ? 7.231 -11.617 -7.048 1.00 98.06 84 GLN A O 1
ATOM 678 N N . MET A 1 85 ? 8.710 -10.603 -5.708 1.00 97.31 85 MET A N 1
ATOM 679 C CA . MET A 1 85 ? 7.776 -10.511 -4.578 1.00 97.31 85 MET A CA 1
ATOM 680 C C . MET A 1 85 ? 6.597 -9.573 -4.857 1.00 97.31 85 MET A C 1
ATOM 682 O O . MET A 1 85 ? 5.497 -9.835 -4.385 1.00 97.31 85 MET A O 1
ATOM 686 N N . SER A 1 86 ? 6.800 -8.510 -5.642 1.00 97.00 86 SER A N 1
ATOM 687 C CA . SER A 1 86 ? 5.723 -7.609 -6.068 1.00 97.00 86 SER A CA 1
ATOM 688 C C . SER A 1 86 ? 4.687 -8.356 -6.907 1.00 97.00 86 SER A C 1
ATOM 690 O O . SER A 1 86 ? 3.497 -8.280 -6.615 1.00 97.00 86 SER A O 1
ATOM 692 N N . PHE A 1 87 ? 5.146 -9.115 -7.905 1.00 97.88 87 PHE A N 1
ATOM 693 C CA . PHE A 1 87 ? 4.284 -9.888 -8.794 1.00 97.88 87 PHE A CA 1
ATOM 694 C C . PHE A 1 87 ? 3.561 -11.009 -8.043 1.00 97.88 87 PHE A C 1
ATOM 696 O O . PHE A 1 87 ? 2.336 -11.020 -7.983 1.00 97.88 87 PHE A O 1
ATOM 703 N N . TRP A 1 88 ? 4.303 -11.914 -7.398 1.00 98.31 88 TRP A N 1
ATOM 704 C CA . TRP A 1 88 ? 3.693 -13.057 -6.712 1.00 98.31 88 TRP A CA 1
ATOM 705 C C . TRP A 1 88 ? 2.821 -12.637 -5.531 1.00 98.31 88 TRP A C 1
ATOM 707 O O . TRP A 1 88 ? 1.777 -13.244 -5.294 1.00 98.31 88 TRP A O 1
ATOM 717 N N . GLY A 1 89 ? 3.207 -11.573 -4.824 1.00 97.19 89 GLY A N 1
ATOM 718 C CA . GLY A 1 89 ? 2.379 -10.973 -3.784 1.00 97.19 89 GLY A CA 1
ATOM 719 C C . GLY A 1 89 ? 1.056 -10.449 -4.339 1.00 97.19 89 GLY A C 1
ATOM 720 O O . GLY A 1 89 ? 0.007 -10.765 -3.779 1.00 97.19 89 GLY A O 1
ATOM 721 N N . ALA A 1 90 ? 1.085 -9.711 -5.457 1.00 97.56 90 ALA A N 1
ATOM 722 C CA . ALA A 1 90 ? -0.125 -9.238 -6.125 1.00 97.56 90 ALA A CA 1
ATOM 723 C C . ALA A 1 90 ? -1.031 -10.406 -6.529 1.00 97.56 90 ALA A C 1
ATOM 725 O O . ALA A 1 90 ? -2.213 -10.397 -6.182 1.00 97.56 90 ALA A O 1
ATOM 726 N N . THR A 1 91 ? -0.466 -11.432 -7.173 1.00 97.50 91 THR A N 1
ATOM 727 C CA . THR A 1 91 ? -1.194 -12.624 -7.626 1.00 97.50 91 THR A CA 1
ATOM 728 C C . THR A 1 91 ? -1.888 -13.333 -6.469 1.00 97.50 91 THR A C 1
ATOM 730 O O . THR A 1 91 ? -3.090 -13.567 -6.527 1.00 97.50 91 THR A O 1
ATOM 733 N N . VAL A 1 92 ? -1.167 -13.649 -5.389 1.00 98.06 92 VAL A N 1
ATOM 734 C CA . VAL A 1 92 ? -1.740 -14.420 -4.274 1.00 98.06 92 VAL A CA 1
ATOM 735 C C . VAL A 1 92 ? -2.769 -13.601 -3.495 1.00 98.06 92 VAL A C 1
ATOM 737 O O . VAL A 1 92 ? -3.849 -14.111 -3.208 1.00 98.06 92 VAL A O 1
ATOM 740 N N . ILE A 1 93 ? -2.466 -12.339 -3.168 1.00 97.88 93 ILE A N 1
ATOM 741 C CA . ILE A 1 93 ? -3.340 -11.511 -2.322 1.00 97.88 93 ILE A CA 1
ATOM 742 C C . ILE A 1 93 ? -4.644 -11.164 -3.042 1.00 97.88 93 ILE A C 1
ATOM 744 O O . ILE A 1 93 ? -5.714 -11.291 -2.451 1.00 97.88 93 ILE A O 1
ATOM 748 N N . THR A 1 94 ? -4.588 -10.759 -4.313 1.00 97.75 94 THR A N 1
ATOM 749 C CA . THR A 1 94 ? -5.818 -10.440 -5.064 1.00 97.75 94 THR A CA 1
ATOM 750 C C . THR A 1 94 ? -6.650 -11.688 -5.347 1.00 97.75 94 THR A C 1
ATOM 752 O O . THR A 1 94 ? -7.875 -11.627 -5.269 1.00 97.75 94 THR A O 1
ATOM 755 N N . ASN A 1 95 ? -6.013 -12.844 -5.562 1.00 97.56 95 ASN A N 1
ATOM 756 C CA . ASN A 1 95 ? -6.727 -14.095 -5.796 1.00 97.56 95 ASN A CA 1
ATOM 757 C C . ASN A 1 95 ? -7.467 -14.627 -4.553 1.00 97.56 95 ASN A C 1
ATOM 759 O O . ASN A 1 95 ? -8.319 -15.502 -4.692 1.00 97.56 95 ASN A O 1
ATOM 763 N N . LEU A 1 96 ? -7.237 -14.085 -3.348 1.00 97.62 96 LEU A N 1
ATOM 764 C CA . LEU A 1 96 ? -8.072 -14.399 -2.176 1.00 97.62 96 LEU A CA 1
ATOM 765 C C . LEU A 1 96 ? -9.5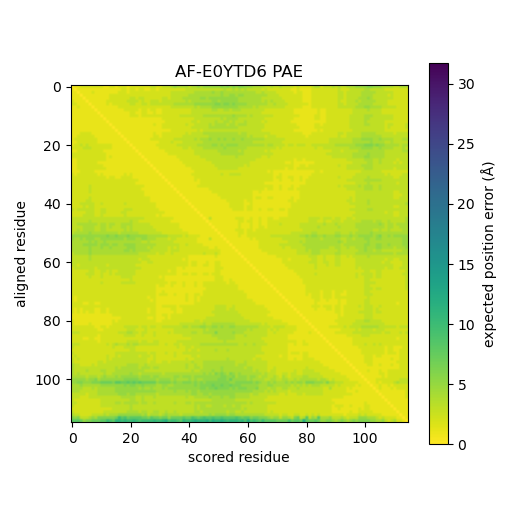54 -14.067 -2.415 1.00 97.62 96 LEU A C 1
ATOM 767 O O . LEU A 1 96 ? -10.431 -14.724 -1.856 1.00 97.62 96 LEU A O 1
ATOM 771 N N . LEU A 1 97 ? -9.844 -13.090 -3.282 1.00 96.75 97 LEU A N 1
ATOM 772 C CA . LEU A 1 97 ? -11.209 -12.715 -3.651 1.00 96.75 97 LEU A CA 1
ATOM 773 C C . LEU A 1 97 ? -11.936 -13.801 -4.459 1.00 96.75 97 LEU A C 1
ATOM 775 O O . LEU A 1 97 ? -13.166 -13.832 -4.453 1.00 96.75 97 LEU A O 1
ATOM 779 N N . SER A 1 98 ? -11.206 -14.737 -5.081 1.00 96.75 98 SER A N 1
ATOM 780 C CA . SER A 1 98 ? -11.805 -15.870 -5.804 1.00 96.75 98 SER A CA 1
ATOM 781 C C . SER A 1 98 ? -12.623 -16.793 -4.897 1.00 96.75 98 SER A C 1
ATOM 783 O O . SER A 1 98 ? -13.509 -17.495 -5.378 1.00 96.75 98 SER A O 1
ATOM 785 N N . ALA A 1 99 ? -12.377 -16.757 -3.583 1.00 97.94 99 ALA A N 1
ATOM 786 C CA . ALA A 1 99 ? -13.120 -17.534 -2.599 1.00 97.94 99 ALA A CA 1
ATOM 787 C C . ALA A 1 99 ? -14.557 -17.021 -2.367 1.00 97.94 99 ALA A C 1
ATOM 789 O O . ALA A 1 99 ? -15.340 -17.698 -1.698 1.00 97.94 99 ALA A O 1
ATOM 790 N N . ALA A 1 100 ? -14.923 -15.843 -2.892 1.00 97.56 100 ALA A N 1
ATOM 791 C CA . ALA A 1 100 ? -16.287 -15.333 -2.804 1.00 97.56 100 ALA A CA 1
ATOM 792 C C . ALA A 1 100 ? -17.247 -16.191 -3.661 1.00 97.56 100 ALA A C 1
ATOM 794 O O . ALA A 1 100 ? -17.033 -16.314 -4.872 1.00 97.56 100 ALA A O 1
ATOM 795 N N . PRO A 1 101 ? -18.321 -16.766 -3.081 1.00 97.50 101 PRO A N 1
ATOM 796 C CA . PRO A 1 101 ? -19.259 -17.597 -3.830 1.00 97.50 101 PRO A CA 1
ATOM 797 C C . PRO A 1 101 ? -19.897 -16.842 -4.998 1.00 97.50 101 PRO A C 1
ATOM 799 O O . PRO A 1 101 ? -20.258 -15.674 -4.860 1.00 97.50 101 PRO A O 1
ATOM 802 N N . TYR A 1 102 ? -20.084 -17.538 -6.121 1.00 96.25 102 TYR A N 1
ATOM 803 C CA . TYR A 1 102 ? -20.731 -17.072 -7.359 1.00 96.25 102 TYR A CA 1
ATOM 804 C C . TYR A 1 102 ? -19.989 -15.975 -8.139 1.00 96.25 102 TYR A C 1
ATOM 806 O O . TYR A 1 102 ? -19.917 -16.070 -9.356 1.00 96.25 102 TYR A O 1
ATOM 814 N N . ILE A 1 103 ? -19.420 -14.972 -7.466 1.00 97.56 103 ILE A N 1
ATOM 815 C CA . ILE A 1 103 ? -18.845 -13.769 -8.098 1.00 97.56 103 ILE A CA 1
ATOM 816 C C . ILE A 1 103 ? -17.313 -13.693 -8.023 1.00 97.56 103 ILE A C 1
ATOM 818 O O . ILE A 1 103 ? -16.714 -12.796 -8.611 1.00 97.56 103 ILE A O 1
ATOM 822 N N . GLY A 1 104 ? -16.657 -14.590 -7.277 1.00 97.50 104 GLY A N 1
ATOM 823 C CA . GLY A 1 104 ? -15.240 -14.454 -6.928 1.00 97.50 104 GLY A CA 1
ATOM 824 C C . GLY A 1 104 ? -14.299 -14.440 -8.131 1.00 97.50 104 GLY A C 1
ATOM 825 O O . GLY A 1 104 ? -13.439 -13.567 -8.232 1.00 97.50 104 GLY A O 1
ATOM 826 N N . THR A 1 105 ? -14.463 -15.380 -9.063 1.00 96.69 105 THR A N 1
ATOM 827 C CA . THR A 1 105 ? -13.611 -15.460 -10.261 1.00 96.69 105 THR A CA 1
ATOM 828 C C . THR A 1 105 ? -13.759 -14.224 -11.149 1.00 96.69 105 THR A C 1
ATOM 830 O O . THR A 1 105 ? -12.753 -13.669 -11.587 1.00 96.69 105 THR A O 1
ATOM 833 N N . GLU A 1 106 ? -14.993 -13.757 -11.363 1.00 97.62 106 GLU A N 1
ATOM 834 C CA . GLU A 1 106 ? -15.271 -12.549 -12.151 1.00 97.62 106 GLU A CA 1
ATOM 835 C C . GLU A 1 106 ? -14.666 -11.303 -11.493 1.00 97.62 106 GLU A C 1
ATOM 837 O O . GLU A 1 106 ? -14.063 -10.474 -12.173 1.00 97.62 106 GLU A O 1
ATOM 842 N N . LEU A 1 107 ? -14.753 -11.198 -10.162 1.00 97.75 107 LEU A N 1
ATOM 843 C CA . LEU A 1 107 ? -14.183 -10.084 -9.407 1.00 97.75 107 LEU A CA 1
ATOM 844 C C . LEU A 1 107 ? -12.654 -10.015 -9.541 1.00 97.75 107 LEU A C 1
ATOM 846 O O . LEU A 1 107 ? -12.105 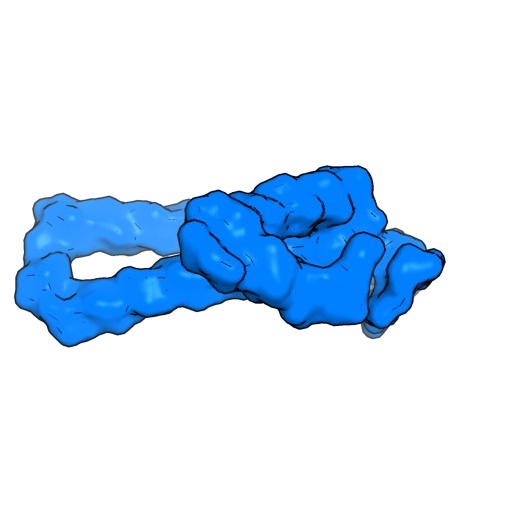-8.931 -9.732 1.00 97.75 107 LEU A O 1
ATOM 850 N N . VAL A 1 108 ? -11.964 -11.156 -9.461 1.00 98.19 108 VAL A N 1
ATOM 851 C CA . VAL A 1 108 ? -10.500 -11.216 -9.622 1.00 98.19 108 VAL A CA 1
ATOM 852 C C . VAL A 1 108 ? -10.087 -10.799 -11.032 1.00 98.19 108 VAL A C 1
ATOM 854 O O . VAL A 1 108 ? -9.221 -9.938 -11.181 1.00 98.19 108 VAL A O 1
ATOM 857 N N . GLN A 1 109 ? -10.735 -11.346 -12.062 1.00 97.94 109 GLN A N 1
ATOM 858 C CA . GLN A 1 109 ? -10.435 -11.010 -13.459 1.00 97.94 109 GLN A CA 1
ATOM 859 C C . GLN A 1 109 ? -10.739 -9.543 -13.775 1.00 97.94 109 GLN A C 1
ATOM 861 O O . GLN A 1 109 ? -9.985 -8.897 -14.502 1.00 97.94 109 GLN A O 1
ATOM 866 N N . TRP A 1 110 ? -11.800 -8.989 -13.181 1.00 98.25 110 TRP A N 1
ATOM 867 C CA . TRP A 1 110 ? -12.108 -7.565 -13.280 1.00 98.25 110 TRP A CA 1
ATOM 868 C C . TRP A 1 110 ? -11.002 -6.694 -12.669 1.00 98.25 110 TRP A C 1
ATOM 870 O O . TRP A 1 110 ? -10.592 -5.715 -13.288 1.00 98.25 110 TRP A O 1
ATOM 880 N N . ILE A 1 111 ? -10.469 -7.072 -11.500 1.00 97.25 111 ILE A N 1
ATOM 881 C CA . ILE A 1 111 ? -9.352 -6.360 -10.856 1.00 97.25 111 ILE A CA 1
ATOM 882 C C . ILE A 1 111 ? -8.066 -6.470 -11.682 1.00 97.25 111 ILE A C 1
ATOM 884 O O . ILE A 1 111 ? -7.334 -5.489 -11.802 1.00 97.25 111 ILE A O 1
ATOM 888 N N . TRP A 1 112 ? -7.773 -7.646 -12.240 1.00 98.00 112 TRP A N 1
ATOM 889 C CA . TRP A 1 112 ? -6.584 -7.857 -13.074 1.00 98.00 112 TRP A CA 1
ATOM 890 C C . TRP A 1 112 ? -6.689 -7.184 -14.441 1.00 98.00 112 TRP A C 1
ATOM 892 O O . TRP A 1 112 ? -5.665 -6.869 -15.045 1.00 98.00 112 TRP A O 1
ATOM 902 N N . GLY A 1 113 ? -7.911 -6.966 -14.933 1.00 97.69 113 GLY A N 1
ATOM 903 C CA . GLY A 1 113 ? -8.153 -6.509 -16.297 1.00 97.69 113 GLY A CA 1
ATOM 904 C C . GLY A 1 113 ? -7.755 -7.551 -17.350 1.00 97.69 113 GLY A C 1
ATOM 905 O O . GLY A 1 113 ? -7.439 -7.177 -18.478 1.00 97.69 113 GLY A O 1
ATOM 906 N N . GLY A 1 114 ? -7.726 -8.840 -16.989 1.00 95.50 114 GLY A N 1
ATOM 907 C CA . GLY A 1 114 ? -7.222 -9.929 -17.830 1.00 95.50 114 GLY A CA 1
ATOM 908 C C . GLY A 1 114 ? -7.264 -11.305 -17.153 1.00 95.50 114 GLY A C 1
ATOM 909 O O . GLY A 1 114 ? -7.911 -11.467 -16.116 1.00 95.50 114 GLY A O 1
ATOM 910 N N . PHE A 1 115 ? -6.576 -12.282 -17.758 1.00 89.56 115 PHE A N 1
ATOM 911 C CA . PHE A 1 115 ? -6.497 -13.685 -17.321 1.00 89.56 115 PHE A CA 1
ATOM 912 C C . PHE A 1 115 ? -5.075 -14.089 -16.934 1.00 89.56 115 PHE A C 1
ATOM 914 O O . PHE A 1 115 ? -4.139 -13.697 -17.670 1.00 89.56 115 PHE A O 1
#

InterPro domains:
  IPR005797 Cytochrome b/b6, N-terminal domain [PF00033] (1-115)
  IPR005797 Cytochrome b/b6, N-terminal domain [PS51002] (1-115)
  IPR016174 Di-haem cytochrome, transmembrane [SSF81342] (1-115)
  IPR027387 Cytochrome b/b6-like domain superfamily [G3DSA:1.20.810.10] (1-115)
  IPR048259 Cytochrome b/b6, N-terminal domain, eukaryotic/bacterial [cd00284] (1-115)

Mean predicted aligned error: 2.43 Å

Nearest PDB structures (foldseek):
  3cwb-assembly1_C  TM=9.994E-01  e=7.705E-12  Gallus gallus
  8ugr-assembly1_6P  TM=1.001E+00  e=1.214E-11  Sus scrofa
  8ugj-assembly1_3P  TM=1.003E+00  e=2.689E-11  Sus scrofa
  8pw6-assembly1_N  TM=9.975E-01  e=4.745E-11  Mus musculus
  8p65-assembly1_P  TM=1.001E+00  e=8.374E-11  Bos taurus

Sequence (115 aa):
HYTADTSMAFSSVAHICRDVNNGWLLRNLHANGASFFFICIYLHIGRGMYYGSYLFKETWNIGVILLFLVMATAFVGYVLPWGQMSFWGATVITNLLSAAPYIGTELVQWIWGGF

Radius of gyration: 18.1 Å; Cα contacts (8 Å, |Δi|>4): 68; chains: 1; bounding box: 42×31×47 Å

Organism: NCBI:txid706180

Secondary structure (DSSP, 8-state):
-----TTTHHHHHHHHHHTSTTHHHHHHHHHHHHHHHHHHHHHHHHHHHHTTGGGSHHHHHHHHHHHHHHHHHHHHHHHTT--HHHHHHHHHHHHGGGGSTTTHHHHHHHHHT--

pLDDT: mean 98.14, std 1.02, range [89.56, 98.88]

Foldseek 3Di:
DADQDLVCQQVSLVCLCPPNDCSVVVVVCVVVVLVVVVVVLVVVVVVCVVVVVVVVPVVVVVSVVVVVVSVVVVLVVLLRNNDPCSVVVLVVVLLVQLPDPPCSVVSSCVVVVHD

Solvent-accessible surface area (backbone atoms only — not comparable to full-atom values): 6319 Å² total; per-residue (Å²): 113,78,44,100,40,91,91,39,14,42,58,22,50,49,42,31,47,72,74,38,88,66,24,42,56,54,52,49,49,54,59,53,44,55,56,50,49,51,53,54,49,53,52,52,51,50,51,28,61,76,71,54,49,61,72,46,51,70,65,38,54,51,49,53,52,52,50,53,52,50,53,52,53,52,53,58,58,53,36,57,51,58,43,71,68,21,48,54,48,49,55,57,62,53,50,57,47,40,74,41,80,100,49,9,61,61,52,35,32,62,75,67,72,52,133